Protein AF-A0A1I2GBN9-F1 (afdb_monomer_lite)

Secondary structure (DSSP, 8-state):
-------GGG--SSS--EEEPSSTT--EEEEEEEE-SS-SSS-EEEEEEPTT-GGG-EEEEE---TT---SEEEGGG--SSSEEEEEPPTTSSEEEEEEEEEESSSSSSS-EEEEEEEEE-TTS-EEEEEEEEPP-SS---SEEEGGG--TTTEEEE---TT--TTSS--

Structure (mmCIF, N/CA/C/O backbone):
data_AF-A0A1I2GBN9-F1
#
_entry.id   AF-A0A1I2GBN9-F1
#
loop_
_atom_site.group_PDB
_atom_site.id
_atom_site.type_symbol
_atom_site.label_atom_id
_atom_site.label_alt_id
_atom_site.label_comp_id
_atom_site.label_asym_id
_atom_site.label_entity_id
_atom_site.label_seq_id
_atom_site.pdbx_PDB_ins_code
_atom_site.Cartn_x
_atom_site.Cartn_y
_atom_site.Cartn_z
_atom_site.occupancy
_atom_site.B_iso_or_equiv
_atom_site.auth_seq_id
_atom_site.auth_comp_id
_atom_site.auth_asym_id
_atom_site.auth_atom_id
_atom_site.pdbx_PDB_model_num
ATOM 1 N N . MET A 1 1 ? -35.790 4.443 3.309 1.00 54.41 1 MET A N 1
ATOM 2 C CA . MET A 1 1 ? -34.686 4.426 4.290 1.00 54.41 1 MET A CA 1
ATOM 3 C C . MET A 1 1 ? -34.148 5.841 4.372 1.00 54.41 1 MET A C 1
ATOM 5 O O . MET A 1 1 ? -34.008 6.452 3.321 1.00 54.41 1 MET A O 1
ATOM 9 N N . ALA A 1 2 ? -33.959 6.396 5.569 1.00 55.12 2 ALA A N 1
ATOM 10 C CA . ALA A 1 2 ? -33.316 7.699 5.701 1.00 55.12 2 ALA A CA 1
ATOM 11 C C . ALA A 1 2 ? -31.847 7.544 5.297 1.00 55.12 2 ALA A C 1
ATOM 13 O O . ALA A 1 2 ? -31.162 6.664 5.814 1.00 55.12 2 ALA A O 1
ATOM 14 N N . THR A 1 3 ? -31.387 8.343 4.342 1.00 60.06 3 THR A N 1
ATOM 15 C CA . THR A 1 3 ? -29.970 8.417 3.997 1.00 60.06 3 THR A CA 1
ATOM 16 C C . THR A 1 3 ? -29.272 9.092 5.168 1.00 60.06 3 THR A C 1
ATOM 18 O O . THR A 1 3 ? -29.452 10.290 5.388 1.00 60.06 3 THR A O 1
ATOM 21 N N . THR A 1 4 ? -28.534 8.330 5.970 1.00 76.75 4 THR A N 1
ATOM 22 C CA . THR A 1 4 ? -27.660 8.914 6.987 1.00 76.75 4 THR A CA 1
ATOM 23 C C . THR A 1 4 ? -26.567 9.675 6.252 1.00 76.75 4 THR A C 1
ATOM 25 O O . THR A 1 4 ? -25.686 9.075 5.641 1.00 76.75 4 THR A O 1
ATOM 28 N N . VAL A 1 5 ? -26.655 11.002 6.251 1.00 80.19 5 VAL A N 1
ATOM 29 C CA . VAL A 1 5 ? -25.564 11.854 5.780 1.00 80.19 5 VAL A CA 1
ATOM 30 C C . VAL A 1 5 ? -24.513 11.857 6.881 1.00 80.19 5 VAL A C 1
ATOM 32 O O . VAL A 1 5 ? -24.755 12.392 7.962 1.00 80.19 5 VAL A O 1
ATOM 35 N N . ILE A 1 6 ? -23.364 11.239 6.618 1.00 79.25 6 ILE A N 1
ATOM 36 C CA . ILE A 1 6 ? -22.195 11.374 7.485 1.00 79.25 6 ILE A CA 1
ATOM 37 C C . ILE A 1 6 ? -21.574 12.734 7.180 1.00 79.25 6 ILE A C 1
ATOM 39 O O . ILE A 1 6 ? -21.171 13.003 6.048 1.00 79.25 6 ILE A O 1
ATOM 43 N N . ASN A 1 7 ? -21.525 13.610 8.182 1.00 85.88 7 ASN A N 1
ATOM 44 C CA . ASN A 1 7 ? -20.753 14.835 8.073 1.00 85.88 7 ASN A CA 1
ATOM 45 C C . ASN A 1 7 ? -19.280 14.488 8.317 1.00 85.88 7 ASN A C 1
ATOM 47 O O . ASN A 1 7 ? -18.935 13.966 9.371 1.00 85.88 7 ASN A O 1
ATOM 51 N N . LEU A 1 8 ? -18.398 14.787 7.364 1.00 84.75 8 LEU A N 1
ATOM 52 C CA . LEU A 1 8 ? -16.971 14.479 7.509 1.00 84.75 8 LEU A CA 1
ATOM 53 C C . LEU A 1 8 ? -16.338 15.203 8.707 1.00 84.75 8 LEU A C 1
ATOM 55 O O . LEU A 1 8 ? -15.372 14.718 9.283 1.00 84.75 8 LEU A O 1
ATOM 59 N N . SER A 1 9 ? -16.909 16.334 9.132 1.00 87.62 9 SER A N 1
ATOM 60 C CA . SER A 1 9 ? -16.456 17.034 10.337 1.00 87.62 9 SER A CA 1
ATOM 61 C C . SER A 1 9 ? -16.909 16.374 11.644 1.00 87.62 9 SER A C 1
ATOM 63 O O . SER A 1 9 ? -16.517 16.839 12.708 1.00 87.62 9 SER A O 1
ATOM 65 N N . SER A 1 10 ? -17.790 15.368 11.591 1.00 91.06 10 SER A N 1
ATOM 66 C CA . SER A 1 10 ? -18.229 14.596 12.760 1.00 91.06 10 SER A CA 1
ATOM 67 C C . SER A 1 10 ? -17.539 13.238 12.870 1.00 91.06 10 SER A C 1
ATOM 69 O O . SER A 1 10 ? -17.964 12.424 13.688 1.00 91.06 10 SER A O 1
ATOM 71 N N . LEU A 1 11 ? -16.524 12.981 12.038 1.00 92.88 11 LEU A N 1
ATOM 72 C CA . LEU A 1 11 ? -15.701 11.785 12.155 1.00 92.88 11 LEU A CA 1
ATOM 73 C C . LEU A 1 11 ? -14.947 11.811 13.482 1.00 92.88 11 LEU A C 1
ATOM 75 O O . LEU A 1 11 ? -14.327 12.818 13.822 1.00 92.88 11 LEU A O 1
ATOM 79 N N . ASP A 1 12 ? -15.033 10.721 14.236 1.00 92.75 12 ASP A N 1
ATOM 80 C CA . ASP A 1 12 ? -14.446 10.608 15.576 1.00 92.75 12 ASP A CA 1
ATOM 81 C C . ASP A 1 12 ? -13.618 9.334 15.777 1.00 92.75 12 ASP A C 1
ATOM 83 O O . ASP A 1 12 ? -13.147 9.079 16.883 1.00 92.75 12 ASP A O 1
ATOM 87 N N . GLY A 1 13 ? -13.441 8.537 14.719 1.00 93.00 13 GLY A N 1
ATOM 88 C CA . GLY A 1 13 ? -12.744 7.259 14.776 1.00 93.00 13 GLY A CA 1
ATOM 89 C C . GLY A 1 13 ? -13.644 6.055 15.047 1.00 93.00 13 GLY A C 1
ATOM 90 O O . GLY A 1 13 ? -13.346 4.948 14.601 1.00 93.00 13 GLY A O 1
ATOM 91 N N . SER A 1 14 ? -14.787 6.265 15.707 1.00 89.75 14 SER A N 1
ATOM 92 C CA . SER A 1 14 ? -15.788 5.222 15.968 1.00 89.75 14 SER A CA 1
ATOM 93 C C . SER A 1 14 ? -16.846 5.129 14.866 1.00 89.75 14 SER A C 1
ATOM 95 O O . SER A 1 14 ? -17.400 4.060 14.615 1.00 89.75 14 SER A O 1
ATOM 97 N N . ASN A 1 15 ? -17.112 6.246 14.185 1.00 89.38 15 ASN A N 1
ATOM 98 C CA . ASN A 1 15 ? -18.059 6.345 13.071 1.00 89.38 15 ASN A CA 1
ATOM 99 C C . ASN A 1 15 ? -17.370 6.519 11.697 1.00 89.38 15 ASN A C 1
ATOM 101 O O . ASN A 1 15 ? -18.045 6.730 10.687 1.00 89.38 15 ASN A O 1
ATOM 105 N N . GLY A 1 16 ? -16.038 6.426 11.678 1.00 91.50 16 GLY A N 1
ATOM 106 C CA . GLY A 1 16 ? -15.166 6.633 10.524 1.00 91.50 16 GLY A CA 1
ATOM 107 C C . GLY A 1 16 ? -14.011 7.585 10.847 1.00 91.50 16 GLY A C 1
ATOM 108 O O . GLY A 1 16 ? -13.970 8.203 11.911 1.00 91.50 16 GLY A O 1
ATOM 109 N N . PHE A 1 17 ? -13.073 7.712 9.913 1.00 93.00 17 PHE A N 1
ATOM 110 C CA . PHE A 1 17 ? -11.879 8.540 10.057 1.00 93.00 17 PHE A CA 1
ATOM 111 C C . PHE A 1 17 ? -11.427 9.095 8.708 1.00 93.00 17 PHE A C 1
ATOM 113 O O . PHE A 1 17 ? -11.847 8.633 7.645 1.00 93.00 17 PHE A O 1
ATOM 120 N N . ARG A 1 18 ? -10.572 10.113 8.763 1.00 91.31 18 ARG A N 1
ATOM 121 C CA . ARG A 1 18 ? -9.938 10.739 7.604 1.00 91.31 18 ARG A CA 1
ATOM 122 C C . ARG A 1 18 ? -8.467 10.335 7.520 1.00 91.31 18 ARG A C 1
ATOM 124 O O . ARG A 1 18 ? -7.782 10.334 8.539 1.00 91.31 18 ARG A O 1
ATOM 131 N N . LEU A 1 19 ? -7.993 10.060 6.307 1.00 90.25 19 LEU A N 1
ATOM 132 C CA . LEU A 1 19 ? -6.575 9.872 5.999 1.00 90.25 19 LEU A CA 1
ATOM 133 C C . LEU A 1 19 ? -6.032 11.127 5.313 1.00 90.25 19 LEU A C 1
ATOM 135 O O . LEU A 1 19 ? -6.505 11.493 4.235 1.00 90.25 19 LEU A O 1
ATOM 139 N N . ASP A 1 20 ? -5.058 11.770 5.947 1.00 87.50 20 ASP A N 1
ATOM 140 C CA . ASP A 1 20 ? -4.363 12.939 5.411 1.00 87.50 20 ASP A CA 1
ATOM 141 C C . ASP A 1 20 ? -3.035 12.507 4.768 1.00 87.50 20 ASP A C 1
ATOM 143 O O . ASP A 1 20 ? -2.298 11.704 5.342 1.00 87.50 20 ASP A O 1
ATOM 147 N N . GLY A 1 21 ? -2.735 13.040 3.580 1.00 82.81 21 GLY A N 1
ATOM 148 C CA . GLY A 1 21 ? -1.454 12.833 2.896 1.00 82.81 21 GLY A CA 1
ATOM 149 C C . GLY A 1 21 ? -0.256 13.378 3.680 1.00 82.81 21 GLY A C 1
ATOM 150 O O . GLY A 1 21 ? -0.413 14.160 4.620 1.00 82.81 21 GLY A O 1
ATOM 151 N N . GLU A 1 22 ? 0.949 12.973 3.273 1.00 77.19 22 GLU A N 1
ATOM 152 C CA . GLU A 1 22 ? 2.209 13.431 3.874 1.00 77.19 22 GLU A CA 1
ATOM 153 C C . GLU A 1 22 ? 2.397 14.955 3.728 1.00 77.19 22 GLU A C 1
ATOM 155 O O . GLU A 1 22 ? 2.819 15.618 4.677 1.00 77.19 22 GLU A O 1
ATOM 160 N N . SER A 1 23 ? 1.992 15.532 2.590 1.00 71.38 23 SER A N 1
ATOM 161 C CA . SER A 1 23 ? 1.923 16.980 2.372 1.00 71.38 23 SER A CA 1
ATOM 162 C C . SER A 1 23 ? 0.491 17.469 2.134 1.00 71.38 23 SER A C 1
ATOM 164 O O . SER A 1 23 ? -0.351 16.758 1.589 1.00 71.38 23 SER A O 1
ATOM 166 N N . ALA A 1 24 ? 0.217 18.732 2.482 1.00 61.03 24 ALA A N 1
ATOM 167 C CA . ALA A 1 24 ? -1.066 19.390 2.202 1.00 61.03 24 ALA A CA 1
ATOM 168 C C . ALA A 1 24 ? -1.379 19.485 0.695 1.00 61.03 24 ALA A C 1
ATOM 170 O O . ALA A 1 24 ? -2.543 19.620 0.319 1.00 61.03 24 ALA A O 1
ATOM 171 N N . ASP A 1 25 ? -0.341 19.395 -0.140 1.00 57.97 25 ASP A N 1
ATOM 172 C CA . ASP A 1 25 ? -0.424 19.413 -1.600 1.00 57.97 25 ASP A CA 1
ATOM 173 C C . ASP A 1 25 ? -0.331 18.011 -2.224 1.00 57.97 25 ASP A C 1
ATOM 175 O O . ASP A 1 25 ? -0.268 17.912 -3.447 1.00 57.97 25 ASP A O 1
ATOM 179 N N . ASP A 1 26 ? -0.327 16.937 -1.421 1.00 63.41 26 ASP A N 1
ATOM 180 C CA . ASP A 1 26 ? -0.399 15.566 -1.929 1.00 63.41 26 ASP A CA 1
ATOM 181 C C . ASP A 1 26 ? -1.857 15.123 -2.028 1.00 63.41 26 ASP A C 1
ATOM 183 O O . ASP A 1 26 ? -2.445 14.682 -1.032 1.00 63.41 26 ASP A O 1
ATOM 187 N N . PRO A 1 27 ? -2.488 15.216 -3.213 1.00 57.53 27 PRO A N 1
ATOM 188 C CA . PRO A 1 27 ? -3.810 14.653 -3.386 1.00 57.53 27 PRO A CA 1
ATOM 189 C C . PRO A 1 27 ? -3.732 13.137 -3.197 1.00 57.53 27 PRO A C 1
ATOM 191 O O . PRO A 1 27 ? -3.128 12.415 -3.999 1.00 57.53 27 PRO A O 1
ATOM 194 N N . SER A 1 28 ? -4.399 12.644 -2.153 1.00 62.12 28 SER A N 1
ATOM 195 C CA . SER A 1 28 ? -4.771 11.238 -2.073 1.00 62.12 28 SER A CA 1
ATOM 196 C C . SER A 1 28 ? -5.676 10.936 -3.271 1.00 62.12 28 SER A C 1
ATOM 198 O O . SER A 1 28 ? -6.720 11.554 -3.478 1.00 62.12 28 SER A O 1
ATOM 200 N N . GLY A 1 29 ? -5.198 10.059 -4.150 1.00 71.12 29 GLY A N 1
ATOM 201 C CA . GLY A 1 29 ? -5.794 9.819 -5.459 1.00 71.12 29 GLY A CA 1
ATOM 202 C C . GLY A 1 29 ? -6.808 8.682 -5.441 1.00 71.12 29 GLY A C 1
ATOM 203 O O . GLY A 1 29 ? -7.892 8.802 -6.003 1.00 71.12 29 GLY A O 1
ATOM 204 N N . SER A 1 30 ? -6.474 7.556 -4.807 1.00 83.88 30 SER A N 1
ATOM 205 C CA . SER A 1 30 ? -7.319 6.357 -4.843 1.00 83.88 30 SER A CA 1
ATOM 206 C C . SER A 1 30 ? -7.212 5.532 -3.570 1.00 83.88 30 SER A C 1
ATOM 208 O O . SER A 1 30 ? -6.145 5.455 -2.975 1.00 83.88 30 SER A O 1
ATOM 210 N N . VAL A 1 31 ? -8.314 4.888 -3.183 1.00 89.75 31 VAL A N 1
ATOM 211 C CA . VAL A 1 31 ? -8.360 3.941 -2.061 1.00 89.75 31 VAL A CA 1
ATOM 212 C C . VAL A 1 31 ? -8.808 2.581 -2.588 1.00 89.75 31 VAL A C 1
ATOM 214 O O . VAL A 1 31 ? -9.751 2.509 -3.381 1.00 89.75 31 VAL A O 1
ATOM 217 N N . ARG A 1 32 ? -8.118 1.511 -2.186 1.00 92.75 32 ARG A N 1
ATOM 218 C CA . ARG A 1 32 ? -8.416 0.116 -2.551 1.00 92.75 32 ARG A CA 1
ATOM 219 C C . ARG A 1 32 ? -8.287 -0.788 -1.322 1.00 92.75 32 ARG A C 1
ATOM 221 O O . ARG A 1 32 ? -7.550 -0.460 -0.401 1.00 92.75 32 ARG A O 1
ATOM 228 N N . ASN A 1 33 ? -8.994 -1.916 -1.327 1.00 94.62 33 ASN A N 1
ATOM 229 C CA . ASN A 1 33 ? -8.796 -2.978 -0.338 1.00 94.62 33 ASN A CA 1
ATOM 230 C C . ASN A 1 33 ? -7.437 -3.660 -0.604 1.00 94.62 33 ASN A C 1
ATOM 232 O O . ASN A 1 33 ? -7.078 -3.868 -1.770 1.00 94.62 33 ASN A O 1
ATOM 236 N N . ALA A 1 34 ? -6.685 -3.924 0.463 1.00 96.94 34 ALA A N 1
ATOM 237 C CA . ALA A 1 34 ? -5.377 -4.568 0.429 1.00 96.94 34 ALA A CA 1
ATOM 238 C C . ALA A 1 34 ? -5.408 -6.030 0.907 1.00 96.94 34 ALA A C 1
ATOM 240 O O . ALA A 1 34 ? -4.464 -6.757 0.624 1.00 96.94 34 ALA A O 1
ATOM 241 N N . GLY A 1 35 ? -6.502 -6.483 1.521 1.00 97.94 35 GLY A N 1
ATOM 242 C CA . GLY A 1 35 ? -6.588 -7.746 2.253 1.00 97.94 35 GLY A CA 1
ATOM 243 C C . GLY A 1 35 ? -5.962 -7.632 3.637 1.00 97.94 35 GLY A C 1
ATOM 244 O O . GLY A 1 35 ? -5.618 -6.534 4.054 1.00 97.94 35 GLY A O 1
ATOM 245 N N . ASP A 1 36 ? -5.813 -8.743 4.340 1.00 98.12 36 ASP A N 1
ATOM 246 C CA . ASP A 1 36 ? -5.116 -8.815 5.627 1.00 98.12 36 ASP A CA 1
ATOM 247 C C . ASP A 1 36 ? -3.621 -9.119 5.397 1.00 98.12 36 ASP A C 1
ATOM 249 O O . ASP A 1 36 ? -3.177 -10.270 5.417 1.00 98.12 36 ASP A O 1
ATOM 253 N N . VAL A 1 37 ? -2.840 -8.078 5.093 1.00 98.19 37 VAL A N 1
ATOM 254 C CA . VAL A 1 37 ? -1.424 -8.191 4.687 1.00 98.19 37 VAL A CA 1
ATOM 255 C C . VAL A 1 37 ? -0.532 -8.492 5.891 1.00 98.19 37 VAL A C 1
ATOM 257 O O . VAL A 1 37 ? 0.547 -9.081 5.751 1.00 98.19 37 VAL A O 1
ATOM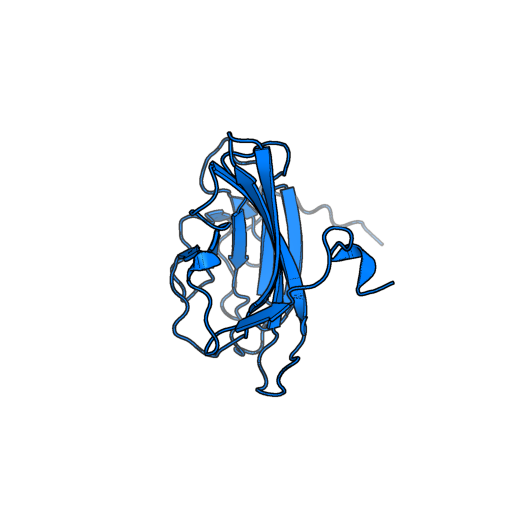 260 N N . ASN A 1 38 ? -0.965 -8.086 7.087 1.00 97.69 38 ASN A N 1
ATOM 261 C CA . ASN A 1 38 ? -0.251 -8.331 8.336 1.00 97.69 38 ASN A CA 1
ATOM 262 C C . ASN A 1 38 ? -0.791 -9.535 9.140 1.00 97.69 38 ASN A C 1
ATOM 264 O O . ASN A 1 38 ? -0.177 -9.920 10.138 1.00 97.69 38 ASN A O 1
ATOM 268 N N . GLY A 1 39 ? -1.886 -10.163 8.707 1.00 97.06 39 GLY A N 1
ATOM 269 C CA . GLY A 1 39 ? -2.469 -11.368 9.302 1.00 97.06 39 GLY A CA 1
ATOM 270 C C . GLY A 1 39 ? -3.048 -11.153 10.699 1.00 97.06 39 GLY A C 1
ATOM 271 O O . GLY A 1 39 ? -3.033 -12.080 11.519 1.00 97.06 39 GLY A O 1
ATOM 272 N N . ASP A 1 40 ? -3.490 -9.936 11.018 1.00 97.06 40 ASP A N 1
ATOM 273 C CA . ASP A 1 40 ? -4.063 -9.607 12.324 1.00 97.06 40 ASP A CA 1
ATOM 274 C C . ASP A 1 40 ? -5.582 -9.855 12.412 1.00 97.06 40 ASP A C 1
ATOM 276 O O . ASP A 1 40 ? -6.187 -9.734 13.489 1.00 97.06 40 ASP A O 1
ATOM 280 N N . GLY A 1 41 ? -6.180 -10.297 11.305 1.00 97.00 41 GLY A N 1
ATOM 281 C CA . GLY A 1 41 ? -7.593 -10.604 11.149 1.00 97.00 41 GLY A CA 1
ATOM 282 C C . GLY A 1 41 ? -8.442 -9.419 10.688 1.00 97.00 41 GLY A C 1
ATOM 283 O O . GLY A 1 41 ? -9.674 -9.539 10.714 1.00 97.00 41 GLY A O 1
ATOM 284 N N . PHE A 1 42 ? -7.838 -8.288 10.310 1.00 97.62 42 PHE A N 1
ATOM 285 C CA . PHE A 1 42 ? -8.533 -7.104 9.812 1.00 97.62 42 PHE A CA 1
ATOM 286 C C . PHE A 1 42 ? -8.017 -6.698 8.429 1.00 97.62 42 PHE A C 1
ATOM 288 O O . PHE A 1 42 ? -6.833 -6.476 8.247 1.00 97.62 42 PHE A O 1
ATOM 295 N N . ASP A 1 43 ? -8.929 -6.511 7.469 1.00 97.81 43 ASP A N 1
ATOM 296 C CA . ASP A 1 43 ? -8.559 -5.997 6.148 1.00 97.81 43 ASP A CA 1
ATOM 297 C C . ASP A 1 43 ? -7.853 -4.631 6.242 1.00 97.81 43 ASP A C 1
ATOM 299 O O . ASP A 1 43 ? -8.350 -3.672 6.849 1.00 97.81 43 ASP A O 1
ATOM 303 N N . ASP A 1 44 ? -6.748 -4.535 5.519 1.00 98.06 44 ASP A N 1
ATOM 304 C CA . ASP A 1 44 ? -5.927 -3.357 5.317 1.00 98.06 44 ASP A CA 1
ATOM 305 C C . ASP A 1 44 ? -6.381 -2.566 4.078 1.00 98.06 44 ASP A C 1
ATOM 307 O O . ASP A 1 44 ? -7.137 -3.032 3.2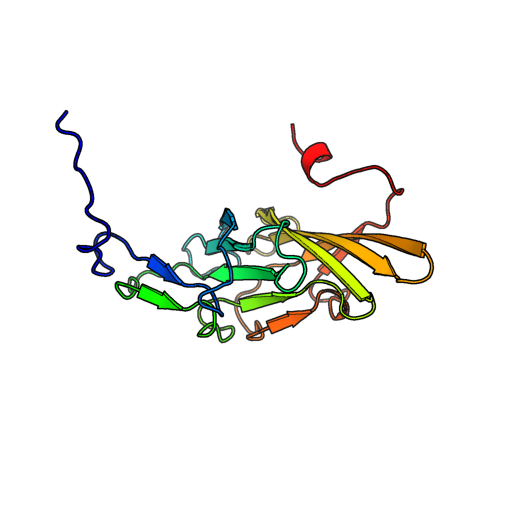10 1.00 98.06 44 ASP A O 1
ATOM 311 N N . VAL A 1 45 ? -5.896 -1.327 3.959 1.00 96.94 45 VAL A N 1
ATOM 312 C CA . VAL A 1 45 ? -6.237 -0.443 2.835 1.00 96.94 45 VAL A CA 1
ATOM 313 C C . VAL A 1 45 ? -5.007 0.110 2.133 1.00 96.94 45 VAL A C 1
ATOM 315 O O . VAL A 1 45 ? -4.077 0.604 2.763 1.00 96.94 45 VAL A O 1
ATOM 318 N N . ILE A 1 46 ? -5.045 0.101 0.801 1.00 95.38 46 ILE A N 1
ATOM 319 C CA . ILE A 1 46 ? -4.079 0.800 -0.046 1.00 95.38 46 ILE A CA 1
ATOM 320 C C . ILE A 1 46 ? -4.603 2.202 -0.334 1.00 95.38 46 ILE A C 1
ATOM 322 O O . ILE A 1 46 ? -5.703 2.365 -0.870 1.00 95.38 46 ILE A O 1
ATOM 326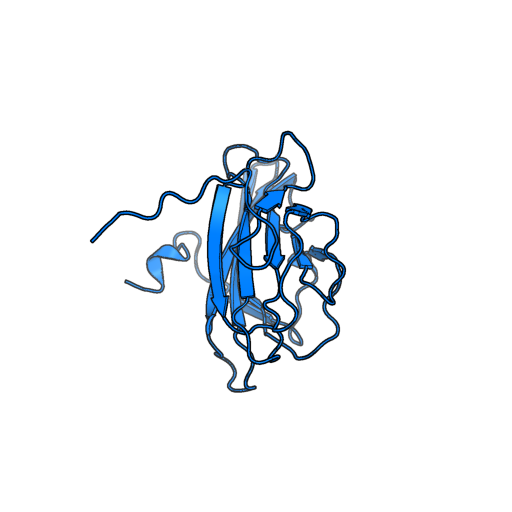 N N . VAL A 1 47 ? -3.781 3.211 -0.065 1.00 92.31 47 VAL A N 1
ATOM 327 C CA . VAL A 1 47 ? -4.002 4.600 -0.464 1.00 92.31 47 VAL A CA 1
ATOM 328 C C . VAL A 1 47 ? -2.947 4.992 -1.488 1.00 92.31 47 VAL A C 1
ATOM 330 O O . VAL A 1 47 ? -1.774 5.138 -1.167 1.00 92.31 47 VAL A O 1
ATOM 333 N N . GLY A 1 48 ? -3.364 5.160 -2.738 1.00 87.50 48 GLY A N 1
ATOM 334 C CA . GLY A 1 48 ? -2.513 5.661 -3.811 1.00 87.50 48 GLY A CA 1
ATOM 335 C C . GLY A 1 48 ? -2.607 7.177 -3.929 1.00 87.50 48 GLY A C 1
ATOM 336 O O . GLY A 1 48 ? -3.684 7.759 -3.777 1.00 87.50 48 GLY A O 1
ATOM 337 N N . THR A 1 49 ? -1.495 7.811 -4.256 1.00 77.69 49 THR A N 1
ATOM 338 C CA . THR A 1 49 ? -1.403 9.231 -4.630 1.00 77.69 49 THR A CA 1
ATOM 339 C C . THR A 1 49 ? -1.825 9.462 -6.083 1.00 77.69 49 THR A C 1
ATOM 341 O O . THR A 1 49 ? -1.932 8.523 -6.878 1.00 77.69 49 THR A O 1
ATOM 344 N N . SER A 1 50 ? -2.168 10.706 -6.429 1.00 70.31 50 SER A N 1
ATOM 345 C CA . SER A 1 50 ? -2.600 11.031 -7.792 1.00 70.31 50 SER A CA 1
ATOM 346 C C . SER A 1 50 ? -1.445 10.921 -8.801 1.00 70.31 50 SER A C 1
ATOM 348 O O . SER A 1 50 ? -0.411 11.557 -8.597 1.00 70.31 50 SER A O 1
ATOM 350 N N . PRO A 1 51 ? -1.639 10.238 -9.948 1.00 61.06 51 PRO A N 1
ATOM 351 C CA . PRO A 1 51 ? -0.623 10.147 -11.000 1.00 61.06 51 PRO A CA 1
ATOM 352 C C . PRO A 1 51 ? -0.311 11.497 -11.668 1.00 61.06 51 PRO A C 1
ATOM 354 O O . PRO A 1 51 ? 0.708 11.627 -12.346 1.00 61.06 51 PRO A O 1
ATOM 357 N N . ASP A 1 52 ? -1.171 12.506 -11.482 1.00 63.00 52 ASP A N 1
ATOM 358 C CA . ASP A 1 52 ? -0.967 13.863 -12.002 1.00 63.00 52 ASP A CA 1
ATOM 359 C C . ASP A 1 52 ? 0.119 14.638 -11.231 1.00 63.00 52 ASP A C 1
ATOM 361 O O . ASP A 1 52 ? 0.574 15.689 -11.690 1.00 63.00 52 ASP A O 1
ATOM 365 N N . TYR A 1 53 ? 0.567 14.109 -10.085 1.00 63.34 53 TYR A N 1
ATOM 366 C CA . TYR A 1 53 ? 1.605 14.688 -9.235 1.00 63.34 53 TYR A CA 1
ATOM 367 C C . TYR A 1 53 ? 2.797 13.726 -9.140 1.00 63.34 53 TYR A C 1
ATOM 369 O O . TYR A 1 53 ? 2.975 13.019 -8.154 1.00 63.34 53 TYR A O 1
ATOM 377 N N . PRO A 1 54 ? 3.660 13.690 -10.171 1.00 52.41 54 PRO A N 1
ATOM 378 C CA . PRO A 1 54 ? 4.706 12.678 -10.283 1.00 52.41 54 PRO A CA 1
ATOM 379 C C . PRO A 1 54 ? 5.780 12.747 -9.189 1.00 52.41 54 PRO A C 1
ATOM 381 O O . PRO A 1 54 ? 6.516 11.782 -9.013 1.00 52.41 54 PRO A O 1
ATOM 384 N N . SER A 1 55 ? 5.881 13.862 -8.457 1.00 55.31 55 SER A N 1
ATOM 385 C CA . SER A 1 55 ? 6.748 13.981 -7.278 1.00 55.31 55 SER A CA 1
ATOM 386 C C . SER A 1 55 ? 6.245 13.196 -6.067 1.00 55.31 55 SER A C 1
ATOM 388 O O . SER A 1 55 ? 6.999 13.046 -5.114 1.00 55.31 55 SER A O 1
ATOM 390 N N . SER A 1 56 ? 5.000 12.716 -6.091 1.00 62.53 56 SER A N 1
ATOM 391 C CA . SER A 1 56 ? 4.383 12.017 -4.972 1.00 62.53 56 SER A CA 1
ATOM 392 C C . SER A 1 56 ? 3.826 10.653 -5.324 1.00 62.53 56 SER A C 1
ATOM 394 O O . SER A 1 56 ? 3.083 10.137 -4.511 1.00 62.53 56 SER A O 1
ATOM 396 N N . ASN A 1 57 ? 4.217 10.040 -6.452 1.00 75.88 57 ASN A N 1
ATOM 397 C CA . ASN A 1 57 ? 3.827 8.677 -6.842 1.00 75.88 57 ASN A CA 1
ATOM 398 C C . ASN A 1 57 ? 4.285 7.629 -5.819 1.00 75.88 57 ASN A C 1
ATOM 400 O O . ASN A 1 57 ? 5.268 6.919 -6.014 1.00 75.88 57 ASN A O 1
ATOM 404 N N . VAL A 1 58 ? 3.545 7.535 -4.731 1.00 85.69 58 VAL A N 1
ATOM 405 C CA . VAL A 1 58 ? 3.682 6.550 -3.674 1.00 85.69 58 VAL A CA 1
ATOM 406 C C . VAL A 1 58 ? 2.336 5.933 -3.373 1.00 85.69 58 VAL A C 1
ATOM 408 O O . VAL A 1 58 ? 1.277 6.539 -3.584 1.00 85.69 58 VAL A O 1
ATOM 411 N N . ASN A 1 59 ? 2.383 4.706 -2.882 1.00 90.50 59 ASN A N 1
ATOM 412 C CA . ASN A 1 59 ? 1.231 4.062 -2.280 1.00 90.50 59 ASN A CA 1
ATOM 413 C C . ASN A 1 59 ? 1.499 3.933 -0.784 1.00 90.50 59 ASN A C 1
ATOM 415 O O . ASN A 1 59 ? 2.642 3.858 -0.353 1.00 90.50 59 ASN A O 1
ATOM 419 N N . TYR A 1 60 ? 0.447 3.907 0.007 1.00 93.69 60 TYR A N 1
ATOM 420 C CA . TYR A 1 60 ? 0.513 3.621 1.428 1.00 93.69 60 TYR A CA 1
ATOM 421 C C . TYR A 1 60 ? -0.356 2.407 1.689 1.00 93.69 60 TYR A C 1
ATOM 423 O O . TYR A 1 60 ? -1.430 2.299 1.103 1.00 93.69 60 TYR A O 1
ATOM 431 N N . VAL A 1 61 ? 0.085 1.521 2.566 1.00 96.06 61 VAL A N 1
ATOM 432 C CA . VAL A 1 61 ? -0.751 0.468 3.137 1.00 96.06 61 VAL A CA 1
ATOM 433 C C . VAL A 1 61 ? -1.013 0.868 4.576 1.00 96.06 61 VAL A C 1
ATOM 435 O O . VAL A 1 61 ? -0.068 1.097 5.320 1.00 96.06 61 VAL A O 1
ATOM 438 N N . VAL A 1 62 ? -2.277 1.010 4.957 1.00 97.19 62 VAL A N 1
ATOM 439 C CA . VAL A 1 62 ? -2.681 1.307 6.336 1.00 97.19 62 VAL A CA 1
ATOM 440 C C . VAL A 1 62 ? -3.303 0.052 6.913 1.00 97.19 62 VAL A C 1
ATOM 442 O O . VAL A 1 62 ? -4.261 -0.462 6.330 1.00 97.19 62 VAL A O 1
ATOM 445 N N . PHE A 1 63 ? -2.776 -0.409 8.048 1.00 97.94 63 PHE A N 1
ATOM 446 C CA . PHE A 1 63 ? -3.268 -1.636 8.654 1.00 97.94 63 PHE A CA 1
ATOM 447 C C . PHE A 1 63 ? -4.624 -1.441 9.329 1.00 97.94 63 PHE A C 1
ATOM 449 O O . PHE A 1 63 ? -4.838 -0.463 10.063 1.00 97.94 63 PHE A O 1
ATOM 456 N N . GLY A 1 64 ? -5.534 -2.378 9.071 1.00 97.12 64 GLY A N 1
ATOM 457 C CA . GLY A 1 64 ? -6.767 -2.551 9.818 1.00 97.12 64 GLY A CA 1
ATOM 458 C C . GLY A 1 64 ? -6.464 -2.832 11.290 1.00 97.12 64 GLY A C 1
ATOM 459 O O . GLY A 1 64 ? -5.358 -3.212 11.650 1.00 97.12 64 GLY A O 1
ATOM 460 N N . LYS A 1 65 ? -7.423 -2.559 12.186 1.00 95.81 65 LYS A N 1
ATOM 461 C CA . LYS A 1 65 ? -7.303 -2.952 13.602 1.00 95.81 65 LYS A CA 1
ATOM 462 C C . LYS A 1 65 ? -8.616 -2.881 14.368 1.00 95.81 65 LYS A C 1
ATOM 464 O O . LYS A 1 65 ? -9.443 -1.991 14.164 1.00 95.81 65 LYS A O 1
ATOM 469 N N . ALA A 1 66 ? -8.736 -3.748 15.372 1.00 94.25 66 ALA A N 1
ATOM 470 C CA . ALA A 1 66 ? -9.868 -3.784 16.303 1.00 94.25 66 ALA A CA 1
ATOM 471 C C . ALA A 1 66 ? -10.005 -2.531 17.182 1.00 94.25 66 ALA A C 1
ATOM 473 O O . ALA A 1 66 ? -11.100 -2.203 17.636 1.00 94.25 66 ALA A O 1
ATOM 474 N N . SER A 1 67 ? -8.886 -1.869 17.495 1.00 92.25 67 SER A N 1
ATOM 475 C CA . SER A 1 67 ? -8.845 -0.764 18.463 1.00 92.25 67 SER A CA 1
ATOM 476 C C . SER A 1 67 ? -9.465 0.534 17.940 1.00 92.25 67 SER A C 1
ATOM 478 O O . SER A 1 67 ? -9.600 1.487 18.708 1.00 92.25 67 SER A O 1
ATOM 480 N N . GLY A 1 68 ? -9.885 0.554 16.671 1.00 91.31 68 GLY A N 1
ATOM 481 C CA . GLY A 1 68 ? -10.408 1.734 15.996 1.00 91.31 68 GLY A CA 1
ATOM 482 C C . GLY A 1 68 ? -9.300 2.684 15.548 1.00 91.31 68 GLY A C 1
ATOM 483 O O . GLY A 1 68 ? -8.113 2.428 15.737 1.00 91.31 68 GLY A O 1
ATOM 484 N N . PHE A 1 69 ? -9.696 3.794 14.938 1.00 95.25 69 PHE A N 1
ATOM 485 C CA . PHE A 1 69 ? -8.785 4.831 14.454 1.00 95.25 69 PHE A CA 1
ATOM 486 C C . PHE A 1 69 ? -9.044 6.137 15.196 1.00 95.25 69 PHE A C 1
ATOM 488 O O . PHE A 1 69 ? -10.094 6.299 15.807 1.00 95.25 69 PHE A O 1
ATOM 495 N N . ASP A 1 70 ? -8.109 7.080 15.130 1.00 94.56 70 ASP A N 1
ATOM 496 C CA . ASP A 1 70 ? -8.412 8.466 15.479 1.00 94.56 70 ASP A CA 1
ATOM 497 C C . ASP A 1 70 ? -9.289 9.095 14.388 1.00 94.56 70 ASP A C 1
ATOM 499 O O . ASP A 1 70 ? -9.293 8.648 13.243 1.00 94.56 70 ASP A O 1
ATOM 503 N N . ALA A 1 71 ? -9.991 10.185 14.705 1.00 94.00 71 ALA A N 1
ATOM 504 C CA . ALA A 1 71 ? -10.784 10.952 13.735 1.00 94.00 71 ALA A CA 1
ATOM 505 C C . ALA A 1 71 ? -10.001 11.336 12.463 1.00 94.00 71 ALA A C 1
ATOM 507 O O . ALA A 1 71 ? -10.560 11.461 11.372 1.00 94.00 71 ALA A O 1
ATOM 508 N N . THR A 1 72 ? -8.700 11.578 12.615 1.00 92.31 72 THR A N 1
ATOM 509 C CA . THR A 1 72 ? -7.761 11.854 11.532 1.00 92.31 72 THR A CA 1
ATOM 510 C C . THR A 1 72 ? -6.472 11.093 11.800 1.00 92.31 72 THR A C 1
ATOM 512 O O . THR A 1 72 ? -5.932 11.170 12.899 1.00 92.31 72 THR A O 1
ATOM 515 N N . MET A 1 73 ? -5.960 10.430 10.771 1.00 92.25 73 MET A N 1
ATOM 516 C CA . MET A 1 73 ? -4.648 9.797 10.748 1.00 92.25 73 MET A CA 1
ATOM 517 C C . MET A 1 73 ? -3.846 10.384 9.585 1.00 92.25 73 MET A C 1
ATOM 519 O O . MET A 1 73 ? -4.373 10.564 8.488 1.00 92.25 73 MET A O 1
ATOM 523 N N . ASN A 1 74 ? -2.57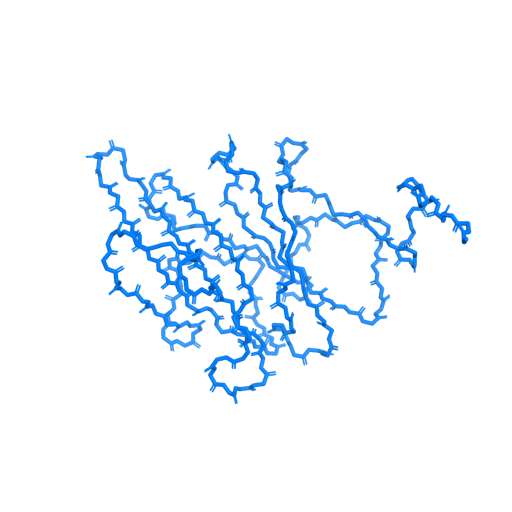9 10.707 9.831 1.00 91.94 74 ASN A N 1
ATOM 524 C CA . ASN A 1 74 ? -1.678 11.220 8.805 1.00 91.94 74 ASN A CA 1
ATOM 525 C C . ASN A 1 74 ? -0.834 10.065 8.254 1.00 91.94 74 ASN A C 1
ATOM 527 O O . ASN A 1 74 ? -0.249 9.314 9.024 1.00 91.94 74 ASN A O 1
ATOM 531 N N . LEU A 1 75 ? -0.746 9.930 6.934 1.00 91.88 75 LEU A N 1
ATOM 532 C CA . LEU A 1 75 ? 0.010 8.855 6.287 1.00 91.88 75 LEU A CA 1
ATOM 533 C C . LEU A 1 75 ? 1.526 8.947 6.544 1.00 91.88 75 LEU A C 1
ATOM 535 O O . LEU A 1 75 ? 2.216 7.936 6.486 1.00 91.88 75 LEU A O 1
ATOM 539 N N . SER A 1 76 ? 2.041 10.120 6.924 1.00 90.75 76 SER A N 1
ATOM 540 C CA . SER A 1 76 ? 3.425 10.274 7.403 1.00 90.75 76 SER A CA 1
ATOM 541 C C . SER A 1 76 ? 3.686 9.638 8.775 1.00 90.75 76 SER A C 1
ATOM 543 O O . SER A 1 76 ? 4.842 9.480 9.158 1.00 90.75 76 SER A O 1
ATOM 545 N N . SER A 1 77 ? 2.643 9.271 9.534 1.00 93.75 77 SER A N 1
ATOM 546 C CA . SER A 1 77 ? 2.802 8.596 10.830 1.00 93.75 77 SER A CA 1
ATOM 547 C C . SER A 1 77 ? 2.899 7.075 10.713 1.00 93.75 77 SER A C 1
ATOM 549 O O . SER A 1 77 ? 2.828 6.388 11.735 1.00 93.75 77 SER A O 1
ATOM 551 N N . LEU A 1 78 ? 2.981 6.544 9.491 1.00 95.12 78 LEU A N 1
ATOM 552 C CA . LEU A 1 78 ? 3.167 5.119 9.273 1.00 95.12 78 LEU A CA 1
ATOM 553 C C . LEU A 1 78 ? 4.579 4.696 9.682 1.00 95.12 78 LEU A C 1
ATOM 555 O O . LEU A 1 78 ? 5.554 5.361 9.338 1.00 95.12 78 LEU A O 1
ATOM 559 N N . ASP A 1 79 ? 4.681 3.612 10.447 1.00 96.19 79 ASP A N 1
ATOM 560 C CA . ASP A 1 79 ? 5.932 3.198 11.095 1.00 96.19 79 ASP A CA 1
ATOM 561 C C . ASP A 1 79 ? 6.270 1.706 10.940 1.00 96.19 79 ASP A C 1
ATOM 563 O O . ASP A 1 79 ? 7.218 1.217 11.553 1.00 96.19 79 ASP A O 1
ATOM 567 N N . GLY A 1 80 ? 5.505 0.981 10.124 1.00 96.25 80 GLY A N 1
ATOM 568 C CA . GLY A 1 80 ? 5.622 -0.463 9.933 1.00 96.25 80 GLY A CA 1
ATOM 569 C C . GLY A 1 80 ? 4.783 -1.291 10.911 1.00 96.25 80 GLY A C 1
ATOM 570 O O . GLY A 1 80 ? 4.529 -2.466 10.655 1.00 96.25 80 GLY A O 1
ATOM 571 N N . SER A 1 81 ? 4.301 -0.703 12.012 1.00 96.12 81 SER A N 1
ATOM 572 C CA . SER A 1 81 ? 3.387 -1.366 12.958 1.00 96.12 81 SER A CA 1
ATOM 573 C C . SER A 1 81 ? 1.915 -1.032 12.716 1.00 96.12 81 SER A C 1
ATOM 575 O O . SER A 1 81 ? 1.030 -1.778 13.125 1.00 96.12 81 SER A O 1
ATOM 577 N N . ASN A 1 82 ? 1.646 0.089 12.051 1.00 96.38 82 ASN A N 1
ATOM 578 C CA . ASN A 1 82 ? 0.309 0.595 11.728 1.00 96.38 82 ASN A CA 1
ATOM 579 C C . ASN A 1 82 ? 0.077 0.732 10.208 1.00 96.38 82 ASN A C 1
ATOM 581 O O . ASN A 1 82 ? -0.925 1.307 9.779 1.00 96.38 82 ASN A O 1
ATOM 585 N N . GLY A 1 83 ? 1.013 0.217 9.413 1.00 97.06 83 GLY A N 1
ATOM 586 C CA . GLY A 1 83 ? 1.076 0.353 7.966 1.00 97.06 83 GLY A CA 1
ATOM 587 C C . GLY A 1 83 ? 2.450 0.837 7.507 1.00 97.06 83 GLY A C 1
ATOM 588 O O . GLY A 1 83 ? 3.353 1.033 8.321 1.00 97.06 83 GLY A O 1
ATOM 589 N N . PHE A 1 84 ? 2.617 1.038 6.205 1.00 95.94 84 PHE A N 1
ATOM 590 C CA . PHE A 1 84 ? 3.880 1.453 5.598 1.00 95.94 84 PHE A CA 1
ATOM 591 C C . PHE A 1 84 ? 3.676 2.254 4.309 1.00 95.94 84 PHE A C 1
ATOM 593 O O . PHE A 1 84 ? 2.639 2.178 3.645 1.00 95.94 84 PHE A O 1
ATOM 600 N N . ARG A 1 85 ? 4.701 3.023 3.944 1.00 93.69 85 ARG A N 1
ATOM 601 C CA . ARG A 1 85 ? 4.826 3.727 2.664 1.00 93.69 85 ARG A CA 1
ATOM 602 C C . ARG A 1 85 ? 5.528 2.830 1.645 1.00 93.69 85 ARG A C 1
ATOM 604 O O . ARG A 1 85 ? 6.488 2.144 1.975 1.00 93.69 85 ARG A O 1
ATOM 611 N N . LEU A 1 86 ? 5.047 2.845 0.409 1.00 91.44 86 LEU A N 1
ATOM 612 C CA . LEU A 1 86 ? 5.558 2.073 -0.714 1.00 91.44 86 LEU A CA 1
ATOM 613 C C . LEU A 1 86 ? 5.996 3.020 -1.835 1.00 91.44 86 LEU A C 1
ATOM 615 O O . LEU A 1 86 ? 5.168 3.671 -2.485 1.00 91.44 86 LEU A O 1
ATOM 619 N N . ASP A 1 87 ? 7.303 3.071 -2.051 1.00 88.56 87 ASP A N 1
ATOM 620 C CA . ASP A 1 87 ? 7.957 3.903 -3.053 1.00 88.56 87 ASP A CA 1
ATOM 621 C C . ASP A 1 87 ? 8.147 3.173 -4.373 1.00 88.56 87 ASP A C 1
ATOM 623 O O . ASP A 1 87 ? 8.418 1.974 -4.405 1.00 88.56 87 ASP A O 1
ATOM 627 N N . GLY A 1 88 ? 8.068 3.930 -5.468 1.00 84.75 88 GLY A N 1
ATOM 628 C CA . GLY A 1 88 ? 8.612 3.489 -6.747 1.00 84.75 88 GLY A CA 1
ATOM 629 C C . GLY A 1 88 ? 10.134 3.338 -6.697 1.00 84.75 88 GLY A C 1
ATOM 630 O O . GLY A 1 88 ? 10.796 3.813 -5.781 1.00 84.75 88 GLY A O 1
ATOM 631 N N . ASP A 1 89 ? 10.684 2.695 -7.721 1.00 83.62 89 ASP A N 1
ATOM 632 C CA . ASP A 1 89 ? 12.106 2.363 -7.785 1.00 83.62 89 ASP A CA 1
ATOM 633 C C . ASP A 1 89 ? 12.932 3.648 -7.907 1.00 83.62 89 ASP A C 1
ATOM 635 O O . ASP A 1 89 ? 12.776 4.401 -8.878 1.00 83.62 89 ASP A O 1
ATOM 639 N N . SER A 1 90 ? 13.781 3.892 -6.908 1.00 80.06 90 SER A N 1
ATOM 640 C CA . SER A 1 90 ? 14.627 5.085 -6.805 1.00 80.06 90 SER A CA 1
ATOM 641 C C . SER A 1 90 ? 15.801 5.115 -7.783 1.00 80.06 90 SER A C 1
ATOM 643 O O . SER A 1 90 ? 16.487 6.135 -7.880 1.00 80.06 90 SER A O 1
ATOM 645 N N . THR A 1 91 ? 16.043 4.038 -8.535 1.00 80.75 91 THR A N 1
ATOM 646 C CA . THR A 1 91 ? 17.070 4.024 -9.585 1.00 80.75 91 THR A CA 1
ATOM 647 C C . THR A 1 91 ? 16.660 4.805 -10.834 1.00 80.75 91 THR A C 1
ATOM 649 O O . THR A 1 91 ? 17.537 5.207 -11.598 1.00 80.75 91 THR A O 1
ATOM 652 N N . TYR A 1 92 ? 15.361 5.066 -11.021 1.00 77.75 92 TYR A N 1
ATOM 653 C CA . TYR A 1 92 ? 14.834 5.880 -12.117 1.00 77.75 92 TYR A CA 1
ATOM 654 C C . TYR A 1 92 ? 14.670 7.345 -11.711 1.00 77.75 92 TYR A C 1
ATOM 656 O O . TYR A 1 92 ? 14.322 7.665 -10.576 1.00 77.75 92 TYR A O 1
ATOM 664 N N . ASP A 1 93 ? 14.803 8.254 -12.681 1.00 78.00 93 ASP A N 1
ATOM 665 C CA . ASP A 1 93 ? 14.527 9.679 -12.457 1.00 78.00 93 ASP A CA 1
ATOM 666 C C . ASP A 1 93 ? 13.050 9.938 -12.115 1.00 78.00 93 ASP A C 1
ATOM 668 O O . ASP A 1 93 ? 12.713 10.924 -11.452 1.00 78.00 93 ASP A O 1
ATOM 672 N N . ARG A 1 94 ? 12.149 9.082 -12.617 1.00 77.94 94 ARG A N 1
ATOM 673 C CA . ARG A 1 94 ? 10.719 9.072 -12.290 1.00 77.94 94 ARG A CA 1
ATOM 674 C C . ARG A 1 94 ? 10.188 7.648 -12.283 1.00 77.94 94 ARG A C 1
ATOM 676 O O . ARG A 1 94 ? 10.402 6.917 -13.245 1.00 77.94 94 ARG A O 1
ATOM 683 N N . SER A 1 95 ? 9.377 7.326 -11.283 1.00 78.50 95 SER A N 1
ATOM 684 C CA . SER A 1 95 ? 8.654 6.057 -11.206 1.00 78.50 95 SER A CA 1
ATOM 685 C C . SER A 1 95 ? 7.154 6.312 -11.048 1.00 78.50 95 SER A C 1
ATOM 687 O O . SER A 1 95 ? 6.733 7.200 -10.305 1.00 78.50 95 SER A O 1
ATOM 689 N N . LEU A 1 96 ? 6.337 5.564 -11.791 1.00 82.50 96 LEU A N 1
ATOM 690 C CA . LEU A 1 96 ? 4.898 5.450 -11.553 1.00 82.50 96 LEU A CA 1
ATOM 691 C C . LEU A 1 96 ? 4.652 4.109 -10.866 1.00 82.50 96 LEU A C 1
ATOM 693 O O . LEU A 1 96 ? 4.965 3.070 -11.450 1.00 82.50 96 LEU A O 1
ATOM 697 N N . ILE A 1 97 ? 4.068 4.134 -9.671 1.00 85.69 97 ILE A N 1
ATOM 698 C CA . ILE A 1 97 ? 3.787 2.932 -8.887 1.00 85.69 97 ILE A CA 1
ATOM 699 C C . ILE A 1 97 ? 2.294 2.792 -8.592 1.00 85.69 97 ILE A C 1
ATOM 701 O O . ILE A 1 97 ? 1.615 3.761 -8.245 1.00 85.69 97 ILE A O 1
ATOM 705 N N . SER A 1 98 ? 1.778 1.570 -8.697 1.00 87.81 98 SER A N 1
ATOM 706 C CA . SER A 1 98 ? 0.440 1.223 -8.215 1.00 87.81 98 SER A CA 1
ATOM 707 C C . SER A 1 98 ? 0.439 -0.120 -7.511 1.00 87.81 98 SER A C 1
ATOM 709 O O . SER A 1 98 ? 1.077 -1.052 -7.984 1.00 87.81 98 SER A O 1
ATOM 711 N N . ALA A 1 99 ? -0.322 -0.225 -6.423 1.00 90.81 99 ALA A N 1
ATOM 712 C CA . ALA A 1 99 ? -0.514 -1.471 -5.688 1.00 90.81 99 ALA A CA 1
ATOM 713 C C . ALA A 1 99 ? -1.982 -1.926 -5.703 1.00 90.81 99 ALA A C 1
ATOM 715 O O . ALA A 1 99 ? -2.909 -1.103 -5.771 1.00 90.81 99 ALA A O 1
ATOM 716 N N . ARG A 1 100 ? -2.196 -3.245 -5.647 1.00 93.12 100 ARG A N 1
ATOM 717 C CA . ARG A 1 100 ? -3.510 -3.899 -5.527 1.00 93.12 100 ARG A CA 1
ATOM 718 C C . ARG A 1 100 ? -3.387 -5.172 -4.688 1.00 93.12 100 ARG A C 1
ATOM 720 O O . ARG A 1 100 ? -2.329 -5.790 -4.695 1.00 93.12 100 ARG A O 1
ATOM 727 N N . ASN A 1 101 ? -4.474 -5.583 -4.039 1.00 95.25 101 ASN A N 1
ATOM 728 C CA . ASN A 1 101 ? -4.574 -6.909 -3.429 1.00 95.25 101 ASN A CA 1
ATOM 729 C C . ASN A 1 101 ? -4.423 -8.006 -4.503 1.00 95.25 101 ASN A C 1
ATOM 731 O O . ASN A 1 101 ? -5.025 -7.912 -5.578 1.00 95.25 101 ASN A O 1
ATOM 735 N N . ALA A 1 102 ? -3.605 -9.012 -4.203 1.00 95.38 102 ALA A N 1
ATOM 736 C CA . ALA A 1 102 ? -3.447 -10.246 -4.969 1.00 95.38 102 ALA A CA 1
ATOM 737 C C . ALA A 1 102 ? -4.045 -11.469 -4.241 1.00 95.38 102 ALA A C 1
ATOM 739 O O . ALA A 1 102 ? -4.166 -12.533 -4.852 1.00 95.38 102 ALA A O 1
ATOM 740 N N . GLY A 1 103 ? -4.450 -11.297 -2.977 1.00 96.25 103 GLY A N 1
ATOM 741 C CA . GLY A 1 103 ? -4.786 -12.378 -2.054 1.00 96.25 103 GLY A CA 1
ATOM 742 C C . GLY A 1 103 ? -3.536 -13.134 -1.606 1.00 96.25 103 GLY A C 1
ATOM 743 O O . GLY A 1 103 ? -2.438 -12.818 -2.049 1.00 96.25 103 GLY A O 1
ATOM 744 N N . ASP A 1 104 ? -3.691 -14.138 -0.754 1.00 95.88 104 ASP A N 1
ATOM 745 C CA . ASP A 1 104 ? -2.608 -15.069 -0.400 1.00 95.88 104 ASP A CA 1
ATOM 746 C C . ASP A 1 104 ? -2.232 -15.962 -1.605 1.00 95.88 104 ASP A C 1
ATOM 748 O O . ASP A 1 104 ? -2.895 -16.968 -1.895 1.00 95.88 104 ASP A O 1
ATOM 752 N N . VAL A 1 105 ? -1.196 -15.582 -2.363 1.00 94.94 105 VAL A N 1
ATOM 753 C CA . VAL A 1 105 ? -0.770 -16.321 -3.564 1.00 94.94 105 VAL A CA 1
ATOM 754 C C . VAL A 1 105 ? 0.285 -17.382 -3.268 1.00 94.94 105 VAL A C 1
ATOM 756 O O . VAL A 1 105 ? 0.496 -18.272 -4.101 1.00 94.94 105 VAL A O 1
ATOM 759 N N . ASN A 1 106 ? 0.960 -17.301 -2.120 1.00 91.75 106 ASN A N 1
ATOM 760 C CA . ASN A 1 106 ? 2.014 -18.238 -1.728 1.00 91.75 106 ASN A CA 1
ATOM 761 C C . ASN A 1 106 ? 1.534 -19.307 -0.714 1.00 91.75 106 ASN A C 1
ATOM 763 O O . ASN A 1 106 ? 2.230 -20.306 -0.507 1.00 91.75 106 ASN A O 1
ATOM 767 N N . GLY A 1 107 ? 0.326 -19.159 -0.167 1.00 95.00 107 GLY A N 1
ATOM 768 C CA . GLY A 1 107 ? -0.320 -20.067 0.775 1.00 95.00 107 GLY A CA 1
ATOM 769 C C . GLY A 1 107 ? 0.191 -19.957 2.213 1.00 95.00 107 GLY A C 1
ATOM 770 O O . GLY A 1 107 ? 0.118 -20.956 2.941 1.00 95.00 107 GLY A O 1
ATOM 771 N N . ASP A 1 108 ? 0.767 -18.822 2.611 1.00 93.69 108 ASP A N 1
ATOM 772 C CA . ASP A 1 108 ? 1.339 -18.615 3.945 1.00 93.69 108 ASP A CA 1
ATOM 773 C C . ASP A 1 108 ? 0.349 -18.038 4.972 1.00 93.69 108 ASP A C 1
ATOM 775 O O . ASP A 1 108 ? 0.649 -18.016 6.172 1.00 93.69 108 ASP A O 1
ATOM 779 N N . GLY A 1 109 ? -0.859 -17.692 4.524 1.00 95.75 109 GLY A N 1
ATOM 780 C CA . GLY A 1 109 ? -1.937 -17.162 5.345 1.00 95.75 109 GLY A CA 1
ATOM 781 C C . GLY A 1 109 ? -1.957 -15.640 5.479 1.00 95.75 109 GLY A C 1
ATOM 782 O O . GLY A 1 109 ? -2.754 -15.156 6.283 1.00 95.75 109 GLY A O 1
ATOM 783 N N . PHE A 1 110 ? -1.128 -14.905 4.732 1.00 97.56 110 PHE A N 1
ATOM 784 C CA . PHE A 1 110 ? -1.157 -13.443 4.642 1.00 97.56 110 PHE A CA 1
ATOM 785 C C . PHE A 1 110 ? -1.575 -13.014 3.232 1.00 97.56 110 PHE A C 1
ATOM 787 O O . PHE A 1 110 ? -1.165 -13.621 2.248 1.00 97.56 110 PHE A O 1
ATOM 794 N N . ASP A 1 111 ? -2.397 -11.969 3.105 1.00 98.19 111 ASP A N 1
ATOM 795 C CA . ASP A 1 111 ? -2.738 -11.466 1.773 1.00 98.19 111 ASP A CA 1
ATOM 796 C C . ASP A 1 111 ? -1.542 -10.740 1.136 1.00 98.19 111 ASP A C 1
ATOM 798 O O . ASP A 1 111 ? -0.893 -9.890 1.749 1.00 98.19 111 ASP A O 1
ATOM 802 N N . ASP A 1 112 ? -1.282 -11.038 -0.136 1.00 96.19 112 ASP A N 1
ATOM 803 C CA . ASP A 1 112 ? -0.180 -10.463 -0.896 1.00 96.19 112 ASP A CA 1
ATOM 804 C C . ASP A 1 112 ? -0.631 -9.265 -1.735 1.00 96.19 112 ASP A C 1
ATOM 806 O O . ASP A 1 112 ? -1.809 -9.088 -2.073 1.00 96.19 112 ASP A O 1
ATOM 810 N N . LEU A 1 113 ? 0.338 -8.443 -2.142 1.00 95.38 113 LEU A N 1
ATOM 811 C CA . LEU A 1 113 ? 0.106 -7.278 -2.990 1.00 95.38 113 LEU A CA 1
ATOM 812 C C . LEU A 1 113 ? 0.778 -7.438 -4.348 1.00 95.38 113 LEU A C 1
ATOM 814 O O . LEU A 1 113 ? 1.974 -7.701 -4.423 1.00 95.38 113 LEU A O 1
ATOM 818 N N . ILE A 1 114 ? 0.054 -7.169 -5.435 1.00 92.69 114 ILE A N 1
ATOM 819 C CA . ILE A 1 114 ? 0.680 -6.929 -6.738 1.00 92.69 114 ILE A CA 1
ATOM 820 C C . ILE A 1 114 ? 1.041 -5.450 -6.866 1.00 92.69 114 ILE A C 1
ATOM 822 O O . ILE A 1 114 ? 0.209 -4.565 -6.645 1.00 92.69 114 ILE A O 1
ATOM 826 N N . VAL A 1 115 ? 2.290 -5.186 -7.236 1.00 90.38 115 VAL A N 1
ATOM 827 C CA . VAL A 1 115 ? 2.869 -3.852 -7.358 1.00 90.38 115 VAL A CA 1
ATOM 828 C C . VAL A 1 115 ? 3.395 -3.659 -8.773 1.00 90.38 115 VAL A C 1
ATOM 830 O O . VAL A 1 115 ? 4.320 -4.338 -9.217 1.00 90.38 115 VAL A O 1
ATOM 833 N N . ASP A 1 116 ? 2.805 -2.711 -9.492 1.00 87.94 116 ASP A N 1
ATOM 834 C CA . ASP A 1 116 ? 3.313 -2.250 -10.777 1.00 87.94 116 ASP A CA 1
ATOM 835 C C . ASP A 1 116 ? 4.325 -1.137 -10.563 1.00 87.94 116 ASP A C 1
ATOM 837 O O . ASP A 1 116 ? 4.039 -0.171 -9.857 1.00 87.94 116 ASP A O 1
ATOM 841 N N . ASN A 1 117 ? 5.441 -1.205 -11.278 1.00 84.69 117 ASN A N 1
ATOM 842 C CA . ASN A 1 117 ? 6.381 -0.108 -11.394 1.00 84.69 117 ASN A CA 1
ATOM 843 C C . ASN A 1 117 ? 6.674 0.212 -12.851 1.00 84.69 117 ASN A C 1
ATOM 845 O O . ASN A 1 117 ? 7.026 -0.666 -13.645 1.00 84.69 117 ASN A O 1
ATOM 849 N N . ARG A 1 118 ? 6.576 1.492 -13.193 1.00 85.38 118 ARG A N 1
ATOM 850 C CA . ARG A 1 118 ? 6.986 2.019 -14.487 1.00 85.38 118 ARG A CA 1
ATOM 851 C C . ARG A 1 118 ? 8.026 3.109 -14.281 1.00 85.38 118 ARG A C 1
ATOM 853 O O . ARG A 1 118 ? 7.675 4.250 -13.982 1.00 85.38 118 ARG A O 1
ATOM 860 N N . GLY A 1 119 ? 9.285 2.726 -14.451 1.00 81.94 119 GLY A N 1
ATOM 861 C CA . GLY A 1 119 ? 10.444 3.599 -14.344 1.00 81.94 119 GLY A CA 1
ATOM 862 C C . GLY A 1 119 ? 10.754 4.314 -15.657 1.00 81.94 119 GLY A C 1
ATOM 863 O O . GLY A 1 119 ? 10.631 3.726 -16.737 1.00 81.94 119 GLY A O 1
ATOM 864 N N . PHE A 1 120 ? 11.161 5.578 -15.567 1.00 79.75 120 PHE A N 1
ATOM 865 C CA . PHE A 1 120 ? 11.548 6.430 -16.688 1.00 79.75 120 PHE A CA 1
ATOM 866 C C . PHE A 1 120 ? 12.878 7.133 -16.399 1.00 79.75 120 PHE A C 1
ATOM 868 O O . PHE A 1 120 ? 12.991 7.871 -15.420 1.00 79.75 120 PHE A O 1
ATOM 875 N N . ASP A 1 121 ? 13.837 6.973 -17.308 1.00 78.75 121 ASP A N 1
ATOM 876 C CA . ASP A 1 121 ? 15.109 7.695 -17.310 1.00 78.75 121 ASP A CA 1
ATOM 877 C C . ASP A 1 121 ? 15.026 8.938 -18.203 1.00 78.75 121 ASP A C 1
ATOM 879 O O . ASP A 1 121 ? 14.467 8.900 -19.306 1.00 78.75 121 ASP A O 1
ATOM 883 N N . VAL A 1 122 ? 15.689 10.028 -17.810 1.00 73.56 122 VAL A N 1
ATOM 884 C CA . VAL A 1 122 ? 15.786 11.263 -18.617 1.00 73.56 122 VAL A CA 1
ATOM 885 C C . VAL A 1 122 ? 16.459 11.046 -19.974 1.00 73.56 122 VAL A C 1
ATOM 887 O O . VAL A 1 122 ? 16.257 11.833 -20.898 1.00 73.56 122 VAL A O 1
ATOM 890 N N . ASN A 1 123 ? 17.230 9.965 -20.116 1.00 77.75 123 ASN A N 1
ATOM 891 C CA . ASN A 1 123 ? 17.910 9.588 -21.356 1.00 77.75 123 ASN A CA 1
ATOM 892 C C . ASN A 1 123 ? 17.043 8.720 -22.292 1.00 77.75 123 ASN A C 1
ATOM 894 O O . ASN A 1 123 ? 17.536 8.243 -23.313 1.00 77.75 123 ASN A O 1
ATOM 898 N N . GLY A 1 124 ? 15.759 8.524 -21.968 1.00 65.94 124 GLY A N 1
ATOM 899 C CA . GLY A 1 124 ? 14.792 7.814 -22.813 1.00 65.94 124 GLY A CA 1
ATOM 900 C C . GLY A 1 124 ? 14.679 6.312 -22.547 1.00 65.94 124 GLY A C 1
ATOM 901 O O . GLY A 1 124 ? 13.984 5.619 -23.289 1.00 65.94 124 GLY A O 1
ATOM 902 N N . GLY A 1 125 ? 15.336 5.804 -21.501 1.00 74.31 125 GLY A N 1
ATOM 903 C CA . GLY A 1 125 ? 15.078 4.466 -20.977 1.00 74.31 125 GLY A CA 1
ATOM 904 C C . GLY A 1 125 ? 13.710 4.422 -20.301 1.00 74.31 125 GLY A C 1
ATOM 905 O O . GLY A 1 125 ? 13.342 5.334 -19.566 1.00 74.31 125 GLY A O 1
ATOM 906 N N . SER A 1 126 ? 12.934 3.374 -20.554 1.00 74.62 126 SER A N 1
ATOM 907 C CA . SER A 1 126 ? 11.753 3.078 -19.747 1.00 74.62 126 SER A CA 1
ATOM 908 C C . SER A 1 126 ? 11.729 1.597 -19.446 1.00 74.62 126 SER A C 1
ATOM 910 O O . SER A 1 126 ? 11.963 0.784 -20.344 1.00 74.62 126 SER A O 1
ATOM 912 N N . SER A 1 127 ? 11.434 1.263 -18.200 1.00 77.50 127 SER A N 1
ATOM 913 C CA . SER A 1 127 ? 11.312 -0.109 -17.737 1.00 77.50 127 SER A CA 1
ATOM 914 C C . SER A 1 127 ? 9.955 -0.302 -17.097 1.00 77.50 127 SER A C 1
ATOM 916 O O . SER A 1 127 ? 9.364 0.627 -16.538 1.00 77.50 127 SER A O 1
ATOM 918 N N . ARG A 1 128 ? 9.457 -1.527 -17.188 1.00 79.62 128 ARG A N 1
ATOM 919 C CA . ARG A 1 128 ? 8.254 -1.942 -16.495 1.00 79.62 128 ARG A CA 1
ATOM 920 C C . ARG A 1 128 ? 8.548 -3.236 -15.769 1.00 79.62 128 ARG A C 1
ATOM 922 O O . ARG A 1 128 ? 9.040 -4.178 -16.385 1.00 79.62 128 ARG A O 1
ATOM 929 N N . ALA A 1 129 ? 8.238 -3.255 -14.486 1.00 80.00 129 ALA A N 1
ATOM 930 C CA . ALA A 1 129 ? 8.335 -4.440 -13.661 1.00 80.00 129 ALA A CA 1
ATOM 931 C C . ALA A 1 129 ? 7.037 -4.602 -12.873 1.00 80.00 129 ALA A C 1
ATOM 933 O O . ALA A 1 129 ? 6.409 -3.618 -12.474 1.00 80.00 129 ALA A O 1
ATOM 934 N N . HIS A 1 130 ? 6.645 -5.855 -12.682 1.00 83.81 130 HIS A N 1
ATOM 935 C CA . HIS A 1 130 ? 5.530 -6.230 -11.828 1.00 83.81 130 HIS A CA 1
ATOM 936 C C . HIS A 1 130 ? 6.083 -7.126 -10.730 1.00 83.81 130 HIS A C 1
ATOM 938 O O . HIS A 1 130 ? 6.807 -8.084 -11.010 1.00 83.81 130 HIS A O 1
ATOM 944 N N . TYR A 1 131 ? 5.749 -6.802 -9.493 1.00 86.88 131 TYR A N 1
ATOM 945 C CA . TYR A 1 131 ? 6.178 -7.531 -8.311 1.00 86.88 131 TYR A CA 1
ATOM 946 C C . TYR A 1 131 ? 4.944 -8.079 -7.620 1.00 86.88 131 TYR A C 1
ATOM 948 O O . TYR A 1 131 ? 3.905 -7.423 -7.604 1.00 86.88 131 TYR A O 1
ATOM 956 N N . VAL A 1 132 ? 5.062 -9.257 -7.029 1.00 90.81 132 VAL A N 1
ATOM 957 C CA . VAL A 1 132 ? 4.191 -9.635 -5.921 1.00 90.81 132 VAL A CA 1
ATOM 958 C C . VAL A 1 132 ? 5.003 -9.456 -4.656 1.00 90.81 132 VAL A C 1
ATOM 960 O O . VAL A 1 132 ? 6.084 -10.025 -4.548 1.00 90.81 132 VAL A O 1
ATOM 963 N N . MET A 1 133 ? 4.509 -8.625 -3.749 1.00 93.06 133 MET A N 1
ATOM 964 C CA . MET A 1 133 ? 5.047 -8.417 -2.414 1.00 93.06 133 MET A CA 1
ATOM 965 C C . MET A 1 133 ? 4.289 -9.314 -1.451 1.00 93.06 133 MET A C 1
ATOM 967 O O . MET A 1 133 ? 3.062 -9.225 -1.387 1.00 93.06 133 MET A O 1
ATOM 971 N N . PHE A 1 134 ? 5.024 -10.136 -0.710 1.00 93.44 134 PHE A N 1
ATOM 972 C CA . PHE A 1 134 ? 4.412 -11.049 0.239 1.00 93.44 134 PHE A CA 1
ATOM 973 C C . PHE A 1 134 ? 3.973 -10.349 1.521 1.00 93.44 134 PHE A C 1
ATOM 975 O O . PHE A 1 134 ? 4.708 -9.513 2.066 1.00 93.44 134 PHE A O 1
ATOM 982 N N . GLY A 1 135 ? 2.786 -10.718 1.997 1.00 95.50 135 GLY A N 1
ATOM 983 C CA . GLY A 1 135 ? 2.324 -10.388 3.337 1.00 95.50 135 GLY A CA 1
ATOM 984 C C . GLY A 1 135 ? 3.179 -11.065 4.414 1.00 95.50 135 GLY A C 1
ATOM 985 O O . GLY A 1 135 ? 3.975 -11.965 4.144 1.00 95.50 135 GLY A O 1
ATOM 986 N N . LYS A 1 136 ? 3.086 -10.580 5.657 1.00 95.31 136 LYS A N 1
ATOM 987 C CA . LYS A 1 136 ? 3.792 -11.165 6.813 1.00 95.31 136 LYS A CA 1
ATOM 988 C C . LYS A 1 136 ? 3.279 -10.607 8.132 1.00 95.31 136 LYS A C 1
ATOM 990 O O . LYS A 1 136 ? 2.941 -9.440 8.232 1.00 95.31 136 LYS A O 1
ATOM 995 N N . ALA A 1 137 ? 3.398 -11.390 9.202 1.00 94.69 137 ALA A N 1
ATOM 996 C CA . ALA A 1 137 ? 2.938 -10.987 10.536 1.00 94.69 137 ALA A CA 1
ATOM 997 C C . ALA A 1 137 ? 3.587 -9.714 11.116 1.00 94.69 137 ALA A C 1
ATOM 999 O O . ALA A 1 137 ? 3.023 -9.066 11.994 1.00 94.69 137 ALA A O 1
ATOM 1000 N N . SER A 1 138 ? 4.841 -9.419 10.758 1.00 92.06 138 SER A N 1
ATOM 1001 C CA . SER A 1 138 ? 5.598 -8.319 11.371 1.00 92.06 138 SER A CA 1
ATOM 1002 C C . SER A 1 138 ? 6.865 -7.969 10.590 1.00 92.06 138 SER A C 1
ATOM 1004 O O . SER A 1 138 ? 7.252 -8.655 9.643 1.00 92.06 138 SER A O 1
ATOM 1006 N N . GLY A 1 139 ? 7.546 -6.904 11.024 1.00 88.44 139 GLY A N 1
ATOM 1007 C CA . GLY A 1 139 ? 8.824 -6.487 10.449 1.00 88.44 139 GLY A CA 1
ATOM 1008 C C . GLY A 1 139 ? 8.675 -5.778 9.107 1.00 88.44 139 GLY A C 1
ATOM 1009 O O . GLY A 1 139 ? 9.548 -5.918 8.252 1.00 88.44 139 GLY A O 1
ATOM 1010 N N . PHE A 1 140 ? 7.559 -5.080 8.890 1.00 93.25 140 PHE A N 1
ATOM 1011 C CA . PHE A 1 140 ? 7.483 -4.052 7.858 1.00 93.25 140 PHE A CA 1
ATOM 1012 C C . PHE A 1 140 ? 8.304 -2.843 8.301 1.00 93.25 140 PHE A C 1
ATOM 1014 O O . PHE A 1 140 ? 8.258 -2.454 9.469 1.00 93.25 140 PHE A O 1
ATOM 1021 N N . ASP A 1 141 ? 9.046 -2.262 7.367 1.00 93.38 141 ASP A N 1
ATOM 1022 C CA . ASP A 1 141 ? 9.664 -0.959 7.567 1.00 93.38 141 ASP A CA 1
ATOM 1023 C C . ASP A 1 141 ? 8.618 0.140 7.358 1.00 93.38 141 ASP A C 1
ATOM 1025 O O . ASP A 1 141 ? 7.638 -0.044 6.637 1.00 93.38 141 ASP A O 1
ATOM 1029 N N . ALA A 1 142 ? 8.844 1.313 7.949 1.00 93.50 142 ALA A N 1
ATOM 1030 C CA . ALA A 1 142 ? 7.983 2.480 7.749 1.00 93.50 142 ALA A CA 1
ATOM 1031 C C . ALA A 1 142 ? 7.884 2.904 6.269 1.00 93.50 142 ALA A C 1
ATOM 1033 O O . ALA A 1 142 ? 6.846 3.396 5.828 1.00 93.50 142 ALA A O 1
ATOM 1034 N N . SER A 1 143 ? 8.963 2.702 5.506 1.00 91.75 143 SER A N 1
ATOM 1035 C CA . SER A 1 143 ? 9.034 2.966 4.068 1.00 91.75 143 SER A CA 1
ATOM 1036 C C . SER A 1 143 ? 9.749 1.817 3.378 1.00 91.75 143 SER A C 1
ATOM 1038 O O . SER A 1 143 ? 10.821 1.400 3.817 1.00 91.75 143 SER A O 1
ATOM 1040 N N . LEU A 1 144 ? 9.172 1.349 2.281 1.00 90.25 144 LEU A N 1
ATOM 1041 C CA . LEU A 1 144 ? 9.701 0.279 1.457 1.00 90.25 144 LEU A CA 1
ATOM 1042 C C . LEU A 1 144 ? 9.859 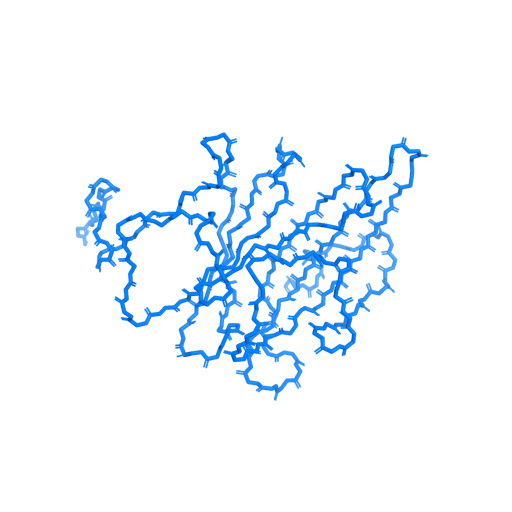0.781 0.025 1.00 90.25 144 LEU A C 1
ATOM 1044 O O . LEU A 1 144 ? 8.887 1.158 -0.624 1.00 90.25 144 LEU A O 1
ATOM 1048 N N . ASP A 1 145 ? 11.094 0.764 -0.460 1.00 88.50 145 ASP A N 1
ATOM 1049 C CA . ASP A 1 145 ? 11.412 1.006 -1.865 1.00 88.50 145 ASP A CA 1
ATOM 1050 C C . ASP A 1 145 ? 11.405 -0.326 -2.607 1.00 88.50 145 ASP A C 1
ATOM 1052 O O . ASP A 1 145 ? 12.076 -1.278 -2.203 1.00 88.50 145 ASP A O 1
ATOM 1056 N N . ILE A 1 146 ? 10.643 -0.395 -3.697 1.00 85.69 146 ILE A N 1
ATOM 1057 C CA . ILE A 1 146 ? 10.516 -1.617 -4.494 1.00 85.69 146 ILE A CA 1
ATOM 1058 C C . ILE A 1 146 ? 11.837 -2.100 -5.109 1.00 85.69 146 ILE A C 1
ATOM 1060 O O . ILE A 1 146 ? 11.945 -3.270 -5.468 1.00 85.69 146 ILE A O 1
ATOM 1064 N N . SER A 1 147 ? 12.847 -1.234 -5.223 1.00 80.38 147 SER A N 1
ATOM 1065 C CA . SER A 1 147 ? 14.200 -1.624 -5.641 1.00 80.38 147 SER A CA 1
ATOM 1066 C C . SER A 1 147 ? 14.915 -2.501 -4.605 1.00 80.38 147 SER A C 1
ATOM 1068 O O . SER A 1 147 ? 15.865 -3.200 -4.954 1.00 80.38 147 SER A O 1
ATOM 1070 N N . ASN A 1 148 ? 14.432 -2.514 -3.357 1.00 81.94 148 ASN A N 1
ATOM 1071 C CA . ASN A 1 148 ? 14.934 -3.351 -2.266 1.00 81.94 148 ASN A CA 1
ATOM 1072 C C . ASN A 1 148 ? 14.128 -4.647 -2.075 1.00 81.94 148 ASN A C 1
ATOM 1074 O O . ASN A 1 148 ? 14.380 -5.385 -1.121 1.00 81.94 148 ASN A O 1
ATOM 1078 N N . LEU A 1 149 ? 13.150 -4.925 -2.942 1.00 80.00 149 LEU A N 1
ATOM 1079 C CA . LEU A 1 149 ? 12.457 -6.208 -2.935 1.00 80.00 149 LEU A CA 1
ATOM 1080 C C . LEU A 1 149 ? 13.384 -7.317 -3.445 1.00 80.00 149 LEU A C 1
ATOM 1082 O O . LEU A 1 149 ? 14.095 -7.151 -4.438 1.00 80.00 149 LEU A O 1
ATOM 1086 N N . ASP A 1 150 ? 13.373 -8.447 -2.750 1.00 75.00 150 ASP A N 1
ATOM 1087 C CA . ASP A 1 150 ? 14.203 -9.615 -3.016 1.00 75.00 150 ASP A CA 1
ATOM 1088 C C . ASP A 1 150 ? 13.377 -10.909 -2.960 1.00 75.00 150 ASP A C 1
ATOM 1090 O O . ASP A 1 150 ? 12.166 -10.888 -2.730 1.00 75.00 150 ASP A O 1
ATOM 1094 N N . ASP A 1 151 ? 14.036 -12.049 -3.166 1.00 72.62 151 ASP A N 1
ATOM 1095 C CA . ASP A 1 151 ? 13.388 -13.366 -3.212 1.00 72.62 151 ASP A CA 1
ATOM 1096 C C . ASP A 1 151 ? 12.827 -13.831 -1.848 1.00 72.62 151 ASP A C 1
ATOM 1098 O O . ASP A 1 151 ? 12.240 -14.910 -1.755 1.00 72.62 151 ASP A O 1
ATOM 1102 N N . THR A 1 152 ? 13.036 -13.070 -0.767 1.00 72.75 152 THR A N 1
ATOM 1103 C CA . THR A 1 152 ? 12.507 -13.384 0.570 1.00 72.75 152 THR A CA 1
ATOM 1104 C C . THR A 1 152 ? 11.212 -12.648 0.887 1.00 72.75 152 THR A C 1
ATOM 1106 O O . THR A 1 152 ? 10.450 -13.107 1.736 1.00 72.75 152 THR A O 1
ATOM 1109 N N . ASN A 1 153 ? 10.954 -11.524 0.218 1.00 68.56 153 ASN A N 1
ATOM 1110 C CA . ASN A 1 153 ? 9.786 -10.673 0.447 1.00 68.56 153 ASN A CA 1
ATOM 1111 C C . ASN A 1 153 ? 8.974 -10.406 -0.832 1.00 68.56 153 ASN A C 1
ATOM 1113 O O . ASN A 1 153 ? 7.968 -9.695 -0.787 1.00 68.56 153 ASN A O 1
ATOM 1117 N N . SER A 1 154 ? 9.400 -10.962 -1.968 1.00 73.00 154 SER A N 1
ATOM 1118 C CA . SER A 1 154 ? 8.731 -10.780 -3.244 1.00 73.00 154 SER A CA 1
ATOM 1119 C C . SER A 1 154 ? 9.088 -11.850 -4.274 1.00 73.00 154 SER A C 1
ATOM 1121 O O . SER A 1 154 ? 10.026 -12.630 -4.110 1.00 73.00 154 SER A O 1
ATOM 1123 N N . PHE A 1 155 ? 8.380 -11.820 -5.400 1.00 72.88 155 PHE A N 1
ATOM 1124 C CA . PHE A 1 155 ? 8.906 -12.333 -6.659 1.00 72.88 155 PHE A CA 1
ATOM 1125 C C . PHE A 1 155 ? 8.535 -11.409 -7.821 1.00 72.88 155 PHE A C 1
ATOM 1127 O O . PHE A 1 155 ? 7.501 -10.734 -7.817 1.00 72.88 155 PHE A O 1
ATOM 1134 N N . ARG A 1 156 ? 9.410 -11.363 -8.830 1.00 70.94 156 ARG A N 1
ATOM 1135 C CA . ARG A 1 156 ? 9.329 -10.432 -9.961 1.00 70.94 156 ARG A CA 1
ATOM 1136 C C . ARG A 1 156 ? 8.870 -11.136 -11.237 1.00 70.94 156 ARG A C 1
ATOM 1138 O O . ARG A 1 156 ? 9.470 -12.120 -11.667 1.00 70.94 156 ARG A O 1
ATOM 1145 N N . PHE A 1 157 ? 7.850 -10.583 -11.888 1.00 62.16 157 PHE A N 1
ATOM 1146 C CA . PHE A 1 157 ? 7.453 -10.960 -13.241 1.00 62.16 157 PHE A CA 1
ATOM 1147 C C . PHE A 1 157 ? 8.154 -10.057 -14.262 1.00 62.16 157 PHE A C 1
ATOM 1149 O O . PHE A 1 157 ? 7.749 -8.916 -14.492 1.00 62.16 157 PHE A O 1
ATOM 1156 N N . ASP A 1 158 ? 9.179 -10.586 -14.926 1.00 55.12 158 ASP A N 1
ATOM 1157 C CA . ASP A 1 158 ? 9.757 -9.961 -16.116 1.00 55.12 158 ASP A CA 1
ATOM 1158 C C . ASP A 1 158 ? 9.004 -10.438 -17.365 1.00 55.12 158 ASP A C 1
ATOM 1160 O O . ASP A 1 158 ? 9.303 -11.484 -17.943 1.00 55.12 158 ASP A O 1
ATOM 1164 N N . GLY A 1 159 ? 7.982 -9.683 -17.776 1.00 42.25 159 GLY A N 1
ATOM 1165 C CA . GLY A 1 159 ? 7.134 -10.018 -18.921 1.00 42.25 159 GLY A CA 1
ATOM 1166 C C . GLY A 1 159 ? 6.804 -8.799 -19.781 1.00 42.25 159 GLY A C 1
ATOM 1167 O O . GLY A 1 159 ? 6.021 -7.962 -19.361 1.00 42.25 159 GLY A O 1
ATOM 1168 N N . LEU A 1 160 ? 7.422 -8.736 -20.971 1.00 39.59 160 LEU A N 1
ATOM 1169 C CA . LEU A 1 160 ? 7.127 -7.928 -22.174 1.00 39.59 160 LEU A CA 1
ATOM 1170 C C . LEU A 1 160 ? 6.365 -6.598 -21.968 1.00 39.59 160 LEU A C 1
ATOM 1172 O O . LEU A 1 160 ? 5.182 -6.605 -21.661 1.00 39.59 160 LEU A O 1
ATOM 1176 N N . ALA A 1 161 ? 7.050 -5.491 -22.286 1.00 46.44 161 ALA A N 1
ATOM 1177 C CA . ALA A 1 161 ? 6.711 -4.052 -22.316 1.00 46.44 161 ALA A CA 1
ATOM 1178 C C . ALA A 1 161 ? 5.250 -3.533 -22.498 1.00 46.44 161 ALA A C 1
ATOM 1180 O O . ALA A 1 161 ? 5.056 -2.318 -22.472 1.00 46.44 161 ALA A O 1
ATOM 1181 N N . GLU A 1 162 ? 4.222 -4.363 -22.658 1.00 44.19 162 GLU A N 1
ATOM 1182 C CA . GLU A 1 162 ? 2.873 -3.973 -23.089 1.00 44.19 162 GLU A CA 1
ATOM 1183 C C . GLU A 1 162 ? 1.749 -4.286 -22.076 1.00 44.19 162 GLU A C 1
ATOM 1185 O O . GLU A 1 162 ? 0.694 -3.669 -22.173 1.00 44.19 162 GLU A O 1
ATOM 1190 N N . LEU A 1 163 ? 1.930 -5.158 -21.074 1.00 44.34 163 LEU A N 1
ATOM 1191 C CA . LEU A 1 163 ? 0.818 -5.562 -20.186 1.00 44.34 163 LEU A CA 1
ATOM 1192 C C . LEU A 1 163 ? 0.778 -4.767 -18.881 1.00 44.34 163 LEU A C 1
ATOM 1194 O O . LEU A 1 163 ? 1.797 -4.569 -18.228 1.00 44.34 163 LEU A O 1
ATOM 1198 N N . SER A 1 164 ? -0.398 -4.261 -18.518 1.00 52.34 164 SER A N 1
ATOM 1199 C CA . SER A 1 164 ? -0.656 -3.570 -17.252 1.00 52.34 164 SER A CA 1
ATOM 1200 C C . SER A 1 164 ? -1.380 -4.455 -16.249 1.00 52.34 164 SER A C 1
ATOM 1202 O O . SER A 1 164 ? -2.044 -5.395 -16.660 1.00 52.34 164 SER A O 1
ATOM 1204 N N . ALA A 1 165 ? -1.348 -4.141 -14.946 1.00 50.34 165 ALA A N 1
ATOM 1205 C CA . ALA A 1 165 ? -2.179 -4.855 -13.965 1.00 50.34 165 ALA A CA 1
ATOM 1206 C C . ALA A 1 165 ? -3.692 -4.803 -14.246 1.00 50.34 165 ALA A C 1
ATOM 1208 O O . ALA A 1 165 ? -4.447 -5.524 -13.600 1.00 50.34 165 ALA A O 1
ATOM 1209 N N . TYR A 1 166 ? -4.164 -3.981 -15.192 1.00 51.06 166 TYR A N 1
ATOM 1210 C CA . TYR A 1 166 ? -5.542 -4.089 -15.682 1.00 51.06 166 TYR A CA 1
ATOM 1211 C C . TYR A 1 166 ? -5.789 -5.363 -16.500 1.00 51.06 166 TYR A C 1
ATOM 1213 O O . TYR A 1 166 ? -6.925 -5.816 -16.563 1.00 51.06 166 TYR A O 1
ATOM 1221 N N . ASP A 1 1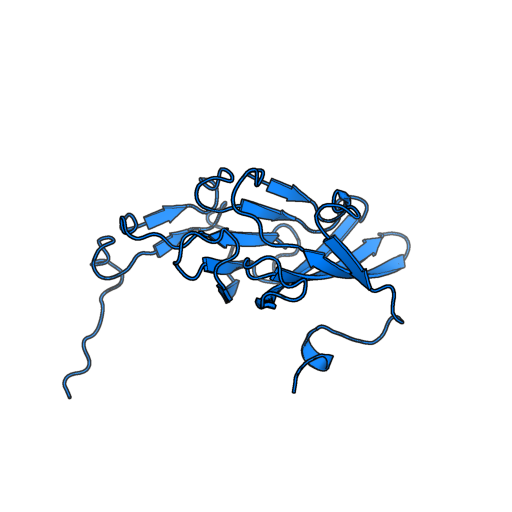67 ? -4.751 -5.948 -17.095 1.00 53.16 167 ASP A N 1
ATOM 1222 C CA . ASP A 1 167 ? -4.866 -7.086 -18.009 1.00 53.16 167 ASP A CA 1
ATOM 1223 C C . ASP A 1 167 ? -4.821 -8.442 -17.289 1.00 53.16 167 ASP A C 1
ATOM 1225 O O . ASP A 1 167 ? -5.103 -9.470 -17.902 1.00 53.16 167 ASP A O 1
ATOM 1229 N N . PHE A 1 168 ? -4.481 -8.467 -15.995 1.00 50.56 168 PHE A N 1
ATOM 1230 C CA . PHE A 1 168 ? -4.355 -9.718 -15.244 1.00 50.56 168 PHE A CA 1
ATOM 1231 C C . PHE A 1 168 ? -5.683 -10.250 -14.697 1.00 50.56 168 PHE A C 1
ATOM 1233 O O . PHE A 1 168 ? -5.781 -11.455 -14.484 1.00 50.56 168 PHE A O 1
ATOM 1240 N N . PHE A 1 169 ? -6.716 -9.413 -14.537 1.00 47.25 169 PHE A N 1
ATOM 1241 C CA . PHE A 1 169 ? -8.025 -9.863 -14.055 1.00 47.25 169 PHE A CA 1
ATOM 1242 C C . PHE A 1 169 ? -9.172 -9.023 -14.641 1.00 47.25 169 PHE A C 1
ATOM 1244 O O . PHE A 1 169 ? -9.448 -7.914 -14.178 1.00 47.25 169 PHE A O 1
ATOM 1251 N N . SER A 1 170 ? -9.843 -9.588 -15.653 1.00 43.25 170 SER A N 1
ATOM 1252 C CA . SER A 1 170 ? -11.193 -9.217 -16.110 1.00 43.25 170 SER A CA 1
ATOM 1253 C C . SER A 1 170 ? -12.211 -10.258 -15.672 1.00 43.25 170 SER A C 1
ATOM 1255 O O . SER A 1 170 ? -11.885 -11.453 -15.869 1.00 43.25 170 SER A O 1
#

Sequence (170 aa):
MATTVINLSSLDGSNGFRLDGESADDPSGSVRNAGDVNGDGFDDVIVGTSPDYPSSNVNYVVFGKASGFDATMNLSSLDGSNGFRLDGDSTYDRSLISARNAGDVNGDGFDDLIVDNRGFDVNGGSSRAHYVMFGKASGFDASLDISNLDDTNSFRFDGLAELSAYDFFS

pLDDT: mean 82.72, std 15.07, range [39.59, 98.19]

Foldseek 3Di:
DDDPDDDLVPQFQVVDAEEAEPDPPFDQDDKAWAQQLQLPPFIWIKTATDPVCQVRQKIKIFHDDPVTDGNYDYLLPQFQVGTAIEDEAPVAPTKHKDKHWPQQPPPPNGTKIKMWIWGAHPVGDIDIKIKIFHGHNGDGGNYDYPNPDDPVGIDIDPDDPPDDPVPPDD

Radius of gyration: 16.75 Å; chains: 1; bounding box: 53×40×42 Å